Protein AF-A0A8T4ZNX7-F1 (afdb_monomer)

Sequence (115 aa):
MIHDWKAFDLSFEALQNIQKDSKFYVSMKDNEIISLSFAYPRRRPDLMWTFTIYADGLESVLSQFAYNLILSERNNCTAVMGTYDAKYEAVFQKSKWIPKNRWITRLLLLERKMQ

Structure (mmCIF, N/CA/C/O backbone):
data_AF-A0A8T4ZNX7-F1
#
_entry.id   AF-A0A8T4ZNX7-F1
#
loop_
_atom_site.group_PDB
_atom_site.id
_atom_site.type_symbol
_atom_site.label_atom_id
_atom_site.label_alt_id
_atom_site.label_comp_id
_atom_site.label_asym_id
_atom_site.label_entity_id
_atom_site.label_seq_id
_atom_site.pdbx_PDB_ins_code
_atom_site.Cartn_x
_atom_site.Cartn_y
_atom_site.Cartn_z
_atom_site.occupancy
_atom_site.B_iso_or_equiv
_atom_site.auth_seq_id
_atom_site.auth_comp_id
_atom_site.auth_asym_id
_atom_site.auth_atom_id
_atom_site.pdbx_PDB_model_num
ATOM 1 N N . MET A 1 1 ? -9.812 -9.254 -15.901 1.00 30.61 1 MET A N 1
ATOM 2 C CA . MET A 1 1 ? -10.935 -9.306 -14.947 1.00 30.61 1 MET A CA 1
ATOM 3 C C . MET A 1 1 ? -10.380 -8.940 -13.580 1.00 30.61 1 MET A C 1
ATOM 5 O O . MET A 1 1 ? -9.558 -9.682 -13.057 1.00 30.61 1 MET A O 1
ATOM 9 N N . ILE A 1 2 ? -10.687 -7.741 -13.083 1.00 30.12 2 ILE A N 1
ATOM 10 C CA . ILE A 1 2 ? -10.355 -7.349 -11.708 1.00 30.12 2 ILE A CA 1
ATOM 11 C C . ILE A 1 2 ? -11.483 -7.934 -10.865 1.00 30.12 2 ILE A C 1
ATOM 13 O O . ILE A 1 2 ? -12.643 -7.635 -11.123 1.00 30.12 2 ILE A O 1
ATOM 17 N N . HIS A 1 3 ? -11.150 -8.860 -9.969 1.00 31.61 3 HIS A N 1
ATOM 18 C CA . HIS A 1 3 ? -12.137 -9.459 -9.082 1.00 31.61 3 HIS A CA 1
ATOM 19 C C . HIS A 1 3 ? -12.700 -8.366 -8.175 1.00 31.61 3 HIS A C 1
ATOM 21 O O . HIS A 1 3 ? -11.932 -7.632 -7.554 1.00 31.61 3 HIS A O 1
ATOM 27 N N . ASP A 1 4 ? -14.023 -8.255 -8.157 1.00 43.12 4 ASP A N 1
ATOM 28 C CA . ASP A 1 4 ? -14.767 -7.459 -7.193 1.00 43.12 4 ASP A CA 1
ATOM 29 C C . ASP A 1 4 ? -14.602 -8.106 -5.813 1.00 43.12 4 ASP A C 1
ATOM 31 O O . ASP A 1 4 ? -14.808 -9.315 -5.659 1.00 43.12 4 ASP A O 1
ATOM 35 N N . TRP A 1 5 ? -14.145 -7.335 -4.829 1.00 50.12 5 TRP A N 1
ATOM 36 C CA . TRP A 1 5 ? -13.981 -7.830 -3.467 1.00 50.12 5 TRP A CA 1
ATOM 37 C C . TRP A 1 5 ? -15.108 -7.284 -2.606 1.00 50.12 5 TRP A C 1
ATOM 39 O O . TRP A 1 5 ? -15.264 -6.074 -2.436 1.00 50.12 5 TRP A O 1
ATOM 49 N N . LYS A 1 6 ? -15.864 -8.242 -2.061 1.00 48.56 6 LYS A N 1
ATOM 50 C CA . LYS A 1 6 ? -16.878 -8.093 -1.020 1.00 48.56 6 LYS A CA 1
ATOM 51 C C . LYS A 1 6 ? -16.375 -7.144 0.067 1.00 48.56 6 LYS A C 1
ATOM 53 O O . LYS A 1 6 ? -15.203 -7.210 0.434 1.00 48.5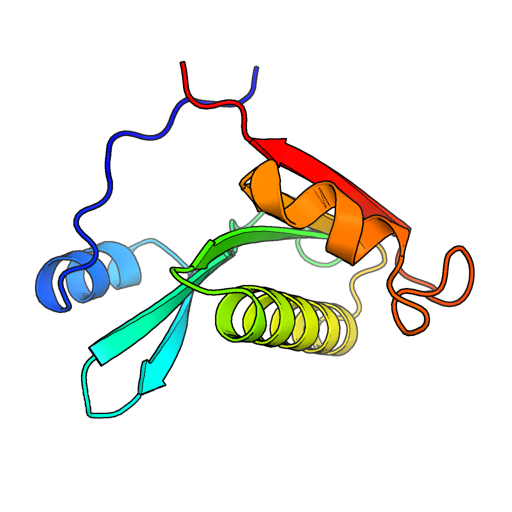6 6 LYS A O 1
ATOM 58 N N . ALA A 1 7 ? -17.264 -6.283 0.561 1.00 48.59 7 ALA A N 1
ATOM 59 C CA . ALA A 1 7 ? -16.992 -5.376 1.669 1.00 48.59 7 ALA A CA 1
ATOM 60 C C . ALA A 1 7 ? -16.254 -6.123 2.790 1.00 48.59 7 ALA A C 1
ATOM 62 O O . ALA A 1 7 ? -16.790 -7.060 3.380 1.00 48.59 7 ALA A O 1
ATOM 63 N N . PHE A 1 8 ? -14.998 -5.750 3.016 1.00 57.22 8 PHE A N 1
ATOM 64 C CA . PHE A 1 8 ? -14.226 -6.280 4.123 1.00 57.22 8 PHE A CA 1
ATOM 65 C C . PHE A 1 8 ? -14.624 -5.519 5.376 1.00 57.22 8 PHE A C 1
ATOM 67 O O . PHE A 1 8 ? -14.516 -4.293 5.409 1.00 57.22 8 PHE A O 1
ATOM 74 N N . ASP A 1 9 ? -15.072 -6.249 6.393 1.00 63.75 9 ASP A N 1
ATOM 75 C CA . ASP A 1 9 ? -15.097 -5.711 7.743 1.00 63.75 9 ASP A CA 1
ATOM 76 C C . ASP A 1 9 ? -13.647 -5.419 8.156 1.00 63.75 9 ASP A C 1
ATOM 78 O O . ASP A 1 9 ? -12.784 -6.297 8.100 1.00 63.75 9 ASP A O 1
ATOM 82 N N . LEU A 1 10 ? -13.371 -4.155 8.477 1.00 68.94 10 LEU A N 1
ATOM 83 C CA . LEU A 1 10 ? -12.052 -3.686 8.904 1.00 68.94 10 LEU A CA 1
ATOM 84 C C . LEU A 1 10 ? -11.912 -3.688 10.429 1.00 68.94 10 LEU A C 1
ATOM 86 O O . LEU A 1 10 ? -10.955 -3.120 10.957 1.00 68.94 10 LEU A O 1
ATOM 90 N N . SER A 1 11 ? -12.845 -4.326 11.141 1.00 73.38 11 SER A N 1
ATOM 91 C CA . SER A 1 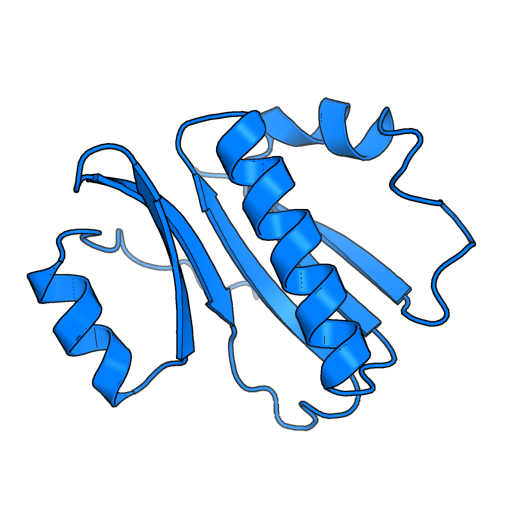11 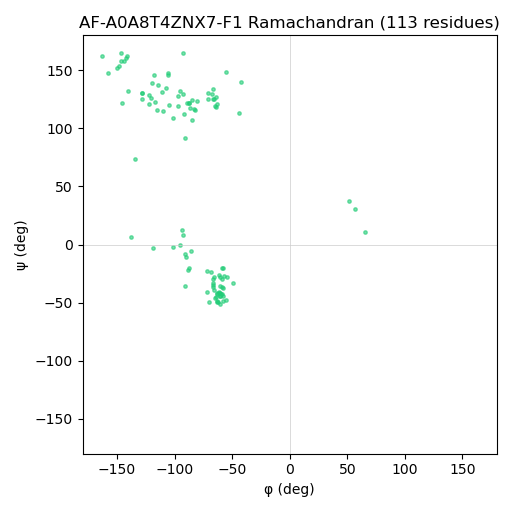? -12.700 -4.606 12.561 1.00 73.38 11 SER A CA 1
ATOM 92 C C . SER A 1 11 ? -11.404 -5.372 12.838 1.00 73.38 11 SER A C 1
ATOM 94 O O . SER A 1 11 ? -10.912 -6.168 12.030 1.00 73.38 11 SER A O 1
ATOM 96 N N . PHE A 1 12 ? -10.830 -5.135 14.016 1.00 74.12 12 PHE A N 1
ATOM 97 C CA . PHE A 1 12 ? -9.599 -5.802 14.433 1.00 74.12 12 PHE A CA 1
ATOM 98 C C . PHE A 1 12 ? -9.749 -7.332 14.437 1.00 74.12 12 PHE A C 1
ATOM 100 O O . PHE A 1 12 ? -8.843 -8.046 14.014 1.00 74.12 12 PHE A O 1
ATOM 107 N N . GLU A 1 13 ? -10.920 -7.833 14.837 1.00 77.00 13 GLU A N 1
ATOM 108 C CA . GLU A 1 13 ? -11.260 -9.258 14.824 1.00 77.00 13 GLU A CA 1
ATOM 109 C C . GLU A 1 13 ? -11.284 -9.838 13.398 1.00 77.00 13 GLU A C 1
ATOM 111 O O . GLU A 1 13 ? -10.699 -10.895 13.138 1.00 77.00 13 GLU A O 1
ATOM 116 N N . ALA A 1 14 ? -11.895 -9.134 12.441 1.00 73.81 14 ALA A N 1
ATOM 117 C CA . ALA A 1 14 ? -11.895 -9.550 11.041 1.00 73.81 14 ALA A CA 1
ATOM 118 C C . ALA A 1 14 ? -10.473 -9.570 10.455 1.00 73.81 14 ALA A C 1
ATOM 120 O O . ALA A 1 14 ? -10.088 -10.531 9.782 1.00 73.81 14 ALA A O 1
ATOM 121 N N . LEU A 1 15 ? -9.650 -8.567 10.771 1.00 76.62 15 LEU A N 1
ATOM 122 C CA . LEU A 1 15 ? -8.256 -8.507 10.326 1.00 76.62 15 LEU A CA 1
ATOM 123 C C . LEU A 1 15 ? -7.391 -9.616 10.936 1.00 76.62 15 LEU A C 1
ATOM 125 O O . LEU A 1 15 ? -6.592 -10.218 10.218 1.00 76.62 15 LEU A O 1
ATOM 129 N N . GLN A 1 16 ? -7.581 -9.958 12.213 1.00 78.31 16 GLN A N 1
ATOM 130 C CA . GLN A 1 16 ? -6.917 -11.111 12.835 1.00 78.31 16 GLN A CA 1
ATOM 131 C C . GLN A 1 16 ? -7.240 -12.424 12.113 1.00 78.31 16 GLN A C 1
ATOM 133 O O . GLN A 1 16 ? -6.376 -13.291 11.972 1.00 78.31 16 GLN A O 1
ATOM 138 N N . ASN A 1 17 ? -8.470 -12.575 11.619 1.00 74.38 17 ASN A N 1
ATOM 139 C CA . ASN A 1 17 ? -8.855 -13.744 10.837 1.00 74.38 17 ASN A CA 1
ATOM 140 C C . ASN A 1 17 ? -8.220 -13.747 9.443 1.00 74.38 17 ASN A C 1
ATOM 142 O O . ASN A 1 17 ? -7.725 -14.788 9.016 1.00 74.38 17 ASN A O 1
ATOM 146 N N . ILE A 1 18 ? -8.150 -12.595 8.770 1.00 71.31 18 ILE A N 1
ATOM 147 C CA . ILE A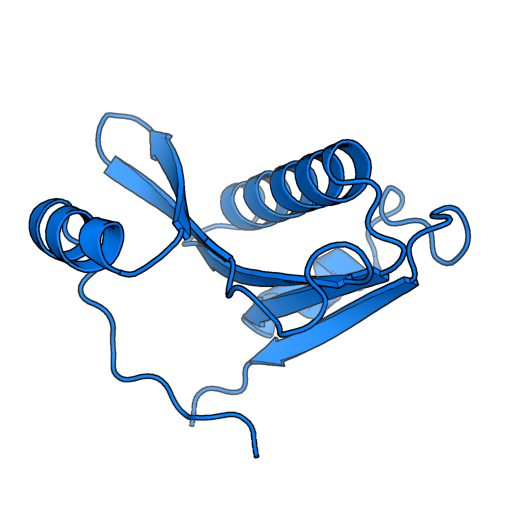 1 18 ? -7.508 -12.467 7.451 1.00 71.31 18 ILE A CA 1
ATOM 148 C C . ILE A 1 18 ? -5.987 -12.688 7.533 1.00 71.31 18 ILE A C 1
ATOM 150 O O . ILE A 1 18 ? -5.386 -13.197 6.586 1.00 71.31 18 ILE A O 1
ATOM 154 N N . GLN A 1 19 ? -5.351 -12.368 8.666 1.00 73.75 19 GLN A N 1
ATOM 155 C CA . GLN A 1 19 ? -3.896 -12.494 8.844 1.00 73.75 19 GLN A CA 1
ATOM 156 C C . GLN A 1 19 ? -3.407 -13.938 8.689 1.00 73.75 19 GLN A C 1
ATOM 158 O O . GLN A 1 19 ? -2.257 -14.166 8.313 1.00 73.75 19 GLN A O 1
ATOM 163 N N . LYS A 1 20 ? -4.279 -14.915 8.956 1.00 69.88 20 LYS A N 1
ATOM 164 C CA . LYS A 1 20 ? -3.965 -16.345 8.841 1.00 69.88 20 LYS A CA 1
ATOM 165 C C . LYS A 1 20 ? -3.577 -16.730 7.413 1.00 69.88 20 LYS A C 1
ATOM 167 O O . LYS A 1 20 ? -2.660 -17.525 7.231 1.00 69.88 20 LYS A O 1
ATOM 172 N N . ASP A 1 21 ? -4.211 -16.099 6.425 1.00 68.06 21 ASP A N 1
ATOM 173 C CA . ASP A 1 21 ? -4.106 -16.479 5.014 1.00 68.06 21 ASP A CA 1
ATOM 174 C C . ASP A 1 21 ? -3.519 -15.369 4.129 1.00 68.06 21 ASP A C 1
ATOM 176 O O . ASP A 1 21 ? -3.366 -15.541 2.917 1.00 68.06 21 ASP A O 1
ATOM 180 N N . SER A 1 22 ? -3.224 -14.189 4.682 1.00 68.38 22 SER A N 1
ATOM 181 C CA . SER A 1 22 ? -2.832 -13.013 3.899 1.00 68.38 22 SER A CA 1
ATOM 182 C C . SER A 1 22 ? -1.897 -12.067 4.645 1.00 68.38 22 SER A C 1
ATOM 184 O O . SER A 1 22 ? -1.934 -11.944 5.867 1.00 68.38 22 SER A O 1
ATOM 186 N N . LYS A 1 23 ? -1.064 -11.348 3.879 1.00 72.19 23 LYS A N 1
ATOM 187 C CA . LYS A 1 23 ? -0.236 -10.253 4.395 1.00 72.19 23 LYS A CA 1
ATOM 188 C C . LYS A 1 23 ? -0.922 -8.918 4.138 1.00 72.19 23 LYS A C 1
ATOM 190 O O . LYS A 1 23 ? -1.276 -8.588 3.006 1.00 72.19 23 LYS A O 1
ATOM 195 N N . PHE A 1 24 ? -1.058 -8.133 5.192 1.00 78.56 24 PHE A N 1
ATOM 196 C CA . PHE A 1 24 ? -1.537 -6.764 5.118 1.00 78.56 24 PHE A CA 1
ATOM 197 C C . PHE A 1 24 ? -0.757 -5.885 6.086 1.00 78.56 24 PHE A C 1
ATOM 199 O O . PHE A 1 24 ? -0.102 -6.373 7.009 1.00 78.56 24 PHE A O 1
ATOM 206 N N . TYR A 1 25 ? -0.833 -4.583 5.859 1.00 82.69 25 TYR A N 1
ATOM 207 C CA . TYR A 1 25 ? -0.152 -3.579 6.657 1.00 82.69 25 TYR A CA 1
ATOM 208 C C . TYR A 1 25 ? -1.162 -2.539 7.099 1.00 82.69 25 TYR A C 1
ATOM 210 O O . TYR A 1 25 ? -1.851 -1.967 6.261 1.00 82.69 25 TYR A O 1
ATOM 218 N N . VAL A 1 26 ? -1.254 -2.300 8.403 1.00 85.75 26 VAL A N 1
ATOM 219 C CA . VAL A 1 26 ? -2.176 -1.325 8.995 1.00 85.75 26 VAL A CA 1
ATOM 220 C C . VAL A 1 26 ? -1.416 -0.090 9.460 1.00 85.75 26 VAL A C 1
ATOM 222 O O . VAL A 1 26 ? -0.279 -0.182 9.919 1.00 85.75 26 VAL A O 1
ATOM 225 N N . SER A 1 27 ? -2.057 1.067 9.356 1.00 83.12 27 SER A N 1
ATOM 226 C CA . SER A 1 27 ? -1.662 2.284 10.056 1.00 83.12 27 SER A CA 1
ATOM 227 C C . SER A 1 27 ? -2.721 2.582 11.106 1.00 83.12 27 SER A C 1
ATOM 229 O O . SER A 1 27 ? -3.916 2.553 10.804 1.00 83.12 27 SER A O 1
ATOM 231 N N . MET A 1 28 ? -2.274 2.841 12.333 1.00 82.69 28 MET A N 1
ATOM 232 C CA . MET A 1 28 ? -3.150 3.104 13.469 1.00 82.69 28 MET A CA 1
ATOM 233 C C . MET A 1 28 ? -2.915 4.507 14.022 1.00 82.69 28 MET A C 1
ATOM 235 O O . MET A 1 28 ? -1.776 4.981 14.049 1.00 82.69 28 MET A O 1
ATOM 239 N N . LYS A 1 29 ? -3.984 5.138 14.501 1.00 82.19 29 LYS A N 1
ATOM 240 C CA . LYS A 1 29 ? -3.966 6.398 15.247 1.00 82.19 29 LYS A CA 1
ATOM 241 C C . LYS A 1 29 ? -5.003 6.304 16.362 1.00 82.19 29 LYS A C 1
ATOM 243 O O . LYS A 1 29 ? -6.112 5.869 16.099 1.00 82.19 29 LYS A O 1
ATOM 248 N N . ASP A 1 30 ? -4.632 6.662 17.589 1.00 85.69 30 ASP A N 1
ATOM 249 C CA . ASP A 1 30 ? -5.536 6.637 18.752 1.00 85.69 30 ASP A CA 1
ATOM 250 C C . ASP A 1 30 ? -6.274 5.287 18.941 1.00 85.69 30 ASP A C 1
ATOM 252 O O . ASP A 1 30 ? -7.435 5.243 19.326 1.00 85.69 30 ASP A O 1
ATOM 256 N N . ASN A 1 31 ? -5.580 4.168 18.673 1.00 81.00 31 ASN A N 1
ATOM 257 C CA . ASN A 1 31 ? -6.103 2.787 18.650 1.00 81.00 31 ASN A CA 1
ATOM 258 C C . ASN A 1 31 ? -7.147 2.469 17.561 1.00 81.00 31 ASN A C 1
ATOM 260 O O . ASN A 1 31 ? -7.707 1.373 17.557 1.00 81.00 31 ASN A O 1
ATOM 264 N N . GLU A 1 32 ? -7.353 3.361 16.597 1.00 80.62 32 GLU A N 1
ATOM 265 C CA . GLU A 1 32 ? -8.211 3.141 15.435 1.00 80.62 32 GLU A CA 1
ATOM 266 C C . GLU A 1 32 ? -7.386 2.914 14.163 1.00 80.62 32 GLU A C 1
ATOM 268 O O . GLU A 1 32 ? -6.288 3.454 13.990 1.00 80.62 32 GLU A O 1
ATOM 273 N N . ILE A 1 33 ? -7.915 2.099 13.249 1.00 81.69 33 ILE A N 1
ATOM 274 C CA . ILE A 1 33 ? -7.284 1.828 11.954 1.00 81.69 33 ILE A CA 1
ATOM 275 C C . ILE A 1 33 ? -7.695 2.925 10.976 1.00 81.69 33 ILE A C 1
ATOM 277 O O . ILE A 1 33 ? -8.815 2.934 10.478 1.00 81.69 33 ILE A O 1
ATOM 281 N N . ILE A 1 34 ? -6.756 3.813 10.659 1.00 82.50 34 ILE A N 1
ATOM 282 C CA . ILE A 1 34 ? -6.969 4.919 9.708 1.00 82.50 34 ILE A CA 1
ATOM 283 C C . ILE A 1 34 ? -6.658 4.514 8.263 1.00 82.50 34 ILE A C 1
ATOM 285 O O . ILE A 1 34 ? -7.105 5.125 7.292 1.00 82.50 34 ILE A O 1
ATOM 289 N N . SER A 1 35 ? -5.853 3.466 8.083 1.00 80.19 35 SER A N 1
ATOM 290 C CA . SER A 1 35 ? -5.640 2.870 6.769 1.00 80.19 35 SER A CA 1
ATOM 291 C C . SER A 1 35 ? -5.045 1.483 6.842 1.00 80.19 35 SER A C 1
ATOM 293 O O . SER A 1 35 ? -4.407 1.097 7.821 1.00 80.19 35 SER A O 1
ATOM 295 N N . LEU A 1 36 ? -5.179 0.760 5.740 1.00 84.19 36 LEU A N 1
ATOM 296 C CA . LEU A 1 36 ? -4.506 -0.503 5.525 1.00 84.19 36 LEU A CA 1
ATOM 297 C C . LEU A 1 36 ? -4.159 -0.703 4.053 1.00 84.19 36 LEU A C 1
ATOM 299 O O . LEU A 1 36 ? -4.784 -0.135 3.152 1.00 84.19 36 LEU A O 1
ATOM 303 N N . SER A 1 37 ? -3.180 -1.563 3.810 1.00 78.44 37 SER A N 1
ATOM 304 C CA . SER A 1 37 ? -2.887 -2.084 2.486 1.00 78.44 37 SER A CA 1
ATOM 305 C C . SER A 1 37 ? -2.809 -3.604 2.488 1.00 78.44 37 SER A C 1
ATOM 307 O O . SER A 1 37 ? -2.119 -4.206 3.309 1.00 78.44 37 SER A O 1
ATOM 309 N N . PHE A 1 38 ? -3.520 -4.235 1.554 1.00 77.31 38 PHE A N 1
ATOM 310 C CA . PHE A 1 38 ? -3.397 -5.672 1.307 1.00 77.31 38 PHE A CA 1
ATOM 311 C C . PHE A 1 38 ? -2.312 -5.908 0.270 1.00 77.31 38 PHE A C 1
ATOM 313 O O . PHE A 1 38 ? -2.427 -5.399 -0.845 1.00 77.31 38 PHE A O 1
ATOM 320 N N . ALA A 1 39 ? -1.288 -6.685 0.622 1.00 68.44 39 ALA A N 1
ATOM 321 C CA . ALA A 1 39 ? -0.245 -7.105 -0.301 1.00 68.44 39 ALA A CA 1
ATOM 322 C C . ALA A 1 39 ? -0.523 -8.547 -0.734 1.00 68.44 39 ALA A C 1
ATOM 324 O O . ALA A 1 39 ? -0.387 -9.488 0.049 1.00 68.44 39 ALA A O 1
ATOM 325 N N . TYR A 1 40 ? -0.929 -8.732 -1.989 1.00 61.81 40 TYR A N 1
ATOM 326 C CA . TYR A 1 40 ? -1.239 -10.065 -2.501 1.00 61.81 40 TYR A CA 1
ATOM 327 C C . TYR A 1 40 ? 0.034 -10.763 -2.994 1.00 61.81 40 TYR A C 1
ATOM 329 O O . TYR A 1 40 ? 0.704 -10.227 -3.884 1.00 61.81 40 TYR A O 1
ATOM 337 N N . PRO A 1 41 ? 0.369 -11.966 -2.490 1.00 54.66 41 PRO A N 1
ATOM 338 C CA . PRO A 1 41 ? 1.475 -12.739 -3.031 1.00 54.66 41 PRO A CA 1
ATOM 339 C C . PRO A 1 41 ? 1.167 -13.129 -4.484 1.00 54.66 41 PRO A C 1
ATOM 341 O O . PRO A 1 41 ? 0.187 -13.810 -4.786 1.00 54.66 41 PRO A O 1
ATOM 344 N N . ARG A 1 42 ? 2.006 -12.668 -5.414 1.00 64.69 42 ARG A N 1
ATOM 345 C CA . ARG A 1 42 ? 1.969 -13.073 -6.827 1.00 64.69 42 ARG A CA 1
ATOM 346 C C . ARG A 1 42 ? 2.921 -14.245 -7.057 1.00 64.69 42 ARG A C 1
ATOM 348 O O . ARG A 1 42 ? 3.813 -14.490 -6.258 1.00 64.69 42 ARG A O 1
ATOM 355 N N . ARG A 1 43 ? 2.780 -14.934 -8.198 1.00 60.41 43 ARG A N 1
ATOM 356 C CA . ARG A 1 43 ? 3.678 -16.037 -8.608 1.00 60.41 43 ARG A CA 1
ATOM 357 C C . ARG A 1 43 ? 5.163 -15.636 -8.718 1.00 60.41 43 ARG A C 1
ATOM 359 O O . ARG A 1 43 ? 6.006 -16.521 -8.710 1.00 60.41 43 ARG A O 1
ATOM 366 N N . ARG A 1 44 ? 5.471 -14.339 -8.852 1.00 66.81 44 ARG A N 1
ATOM 367 C CA . ARG A 1 44 ? 6.831 -13.765 -8.881 1.00 66.81 44 ARG A CA 1
ATOM 368 C C . ARG A 1 44 ? 6.899 -12.521 -7.983 1.00 66.81 44 ARG A C 1
ATOM 370 O O . ARG A 1 44 ? 6.826 -11.399 -8.493 1.00 66.81 44 ARG A O 1
ATOM 377 N N . PRO A 1 45 ? 6.892 -12.706 -6.653 1.00 62.25 45 PRO A N 1
ATOM 378 C CA . PRO A 1 45 ? 6.846 -11.599 -5.696 1.00 62.25 45 PRO A CA 1
ATOM 379 C C . PRO A 1 45 ? 8.144 -10.774 -5.696 1.00 62.25 45 PRO A C 1
ATOM 381 O O . PRO A 1 45 ? 8.128 -9.596 -5.367 1.00 62.25 45 PRO A O 1
ATOM 384 N N . ASP A 1 46 ? 9.243 -11.383 -6.132 1.00 66.00 46 ASP A N 1
ATOM 385 C CA . ASP A 1 46 ? 10.558 -10.789 -6.372 1.00 66.00 46 ASP A CA 1
ATOM 386 C C . ASP A 1 46 ? 10.561 -9.768 -7.519 1.00 66.00 46 ASP A C 1
ATOM 388 O O . ASP A 1 46 ? 11.340 -8.822 -7.508 1.00 66.00 46 ASP A O 1
ATOM 392 N N . LEU A 1 47 ? 9.668 -9.909 -8.502 1.00 74.81 47 LEU A N 1
ATOM 393 C CA . LEU A 1 47 ? 9.620 -8.987 -9.638 1.00 74.81 47 LEU A CA 1
ATOM 394 C C . LEU A 1 47 ? 8.681 -7.806 -9.415 1.00 74.81 47 LEU A C 1
ATOM 396 O O . LEU A 1 47 ? 8.970 -6.714 -9.908 1.00 74.81 47 LEU A O 1
ATOM 400 N N . MET A 1 48 ? 7.558 -8.014 -8.722 1.00 77.56 48 MET A N 1
ATOM 401 C CA . MET A 1 48 ? 6.490 -7.020 -8.642 1.00 77.56 48 MET A CA 1
ATOM 402 C C . MET A 1 48 ? 5.772 -7.026 -7.291 1.00 77.56 48 MET A C 1
ATOM 404 O O . MET A 1 48 ? 5.141 -8.014 -6.912 1.00 77.56 48 MET A O 1
ATOM 408 N N . TRP A 1 49 ? 5.785 -5.872 -6.627 1.00 83.25 49 TRP A N 1
ATOM 409 C CA . TRP A 1 49 ? 5.023 -5.613 -5.412 1.00 83.25 49 TRP A CA 1
ATOM 410 C C . TRP A 1 49 ? 3.621 -5.111 -5.769 1.00 83.25 49 TRP A C 1
ATOM 412 O O . TRP A 1 49 ? 3.487 -4.105 -6.464 1.00 83.25 49 TRP A O 1
ATOM 422 N N . THR A 1 50 ? 2.564 -5.797 -5.326 1.00 82.19 50 THR A N 1
ATOM 423 C CA . THR A 1 50 ? 1.179 -5.398 -5.636 1.00 82.19 50 THR A CA 1
ATOM 424 C C . THR A 1 50 ? 0.372 -5.151 -4.377 1.00 82.19 50 THR A C 1
ATOM 426 O O . THR A 1 50 ? 0.314 -6.041 -3.528 1.00 82.19 50 THR A O 1
ATOM 429 N N . PHE A 1 51 ? -0.293 -4.000 -4.291 1.00 82.62 51 PHE A N 1
ATOM 430 C CA . PHE A 1 51 ? -1.108 -3.650 -3.133 1.00 82.62 51 PHE A CA 1
ATOM 431 C C . PHE A 1 51 ? -2.383 -2.873 -3.474 1.00 82.62 51 PHE A C 1
ATOM 433 O O . PHE A 1 51 ? -2.484 -2.199 -4.500 1.00 82.62 51 PHE A O 1
ATOM 440 N N . THR A 1 52 ? -3.350 -2.928 -2.561 1.00 83.38 52 THR A N 1
ATOM 441 C CA . THR A 1 52 ? -4.566 -2.103 -2.585 1.00 83.38 52 THR A CA 1
ATOM 442 C C . THR A 1 52 ? -4.639 -1.277 -1.313 1.00 83.38 52 THR A C 1
ATOM 444 O O . THR A 1 52 ? -4.577 -1.860 -0.234 1.00 83.38 52 THR A O 1
ATOM 447 N N . ILE A 1 53 ? -4.785 0.046 -1.431 1.00 85.06 53 ILE A N 1
ATOM 448 C CA . ILE A 1 53 ? -4.918 0.956 -0.284 1.00 85.06 53 ILE A CA 1
ATOM 449 C C . ILE A 1 53 ? -6.397 1.168 0.045 1.00 85.06 53 ILE A C 1
ATOM 451 O O . ILE A 1 53 ? -7.180 1.553 -0.825 1.00 85.06 53 ILE A O 1
ATOM 455 N N . TYR A 1 54 ? -6.741 0.991 1.319 1.00 82.62 54 TYR A N 1
ATOM 456 C CA . TYR A 1 54 ? -8.000 1.425 1.919 1.00 82.62 54 TYR A CA 1
ATOM 457 C C . TYR A 1 54 ? -7.667 2.453 2.998 1.00 82.62 54 TYR A C 1
ATOM 459 O O . TYR A 1 54 ? -6.860 2.180 3.886 1.00 82.62 54 TYR A O 1
ATOM 467 N N . ALA A 1 55 ? -8.231 3.650 2.887 1.00 82.94 55 ALA A N 1
ATOM 468 C CA . ALA A 1 55 ? -7.901 4.773 3.752 1.00 82.94 55 ALA A CA 1
ATOM 469 C C . ALA A 1 55 ? -9.040 5.797 3.753 1.00 82.94 55 ALA A C 1
ATOM 471 O O . ALA A 1 55 ? -9.724 5.982 2.742 1.00 82.94 55 ALA A O 1
ATOM 472 N N . ASP A 1 56 ? -9.214 6.463 4.887 1.00 79.94 56 ASP A N 1
ATOM 473 C CA . ASP A 1 56 ? -10.245 7.475 5.138 1.00 79.94 56 ASP A CA 1
ATOM 474 C C . ASP A 1 56 ? -9.822 8.899 4.734 1.00 79.94 56 ASP A C 1
ATOM 476 O O . ASP A 1 56 ? -10.663 9.760 4.473 1.00 79.94 56 ASP A O 1
ATOM 480 N N . GLY A 1 57 ? -8.517 9.139 4.614 1.00 83.38 57 GLY A N 1
ATOM 481 C CA . GLY A 1 57 ? -7.942 10.462 4.421 1.00 83.38 57 GLY A CA 1
ATOM 482 C C . GLY A 1 57 ? -6.756 10.481 3.465 1.00 83.38 57 GLY A C 1
ATOM 483 O O . GLY A 1 57 ? -6.108 9.472 3.189 1.00 83.38 57 GLY A O 1
ATOM 484 N N . LEU A 1 58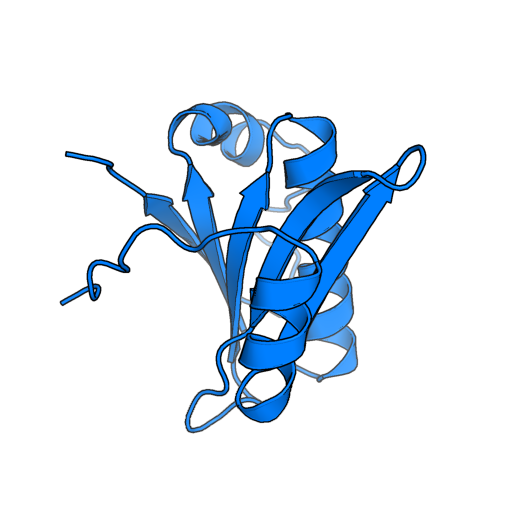 ? -6.465 11.677 2.956 1.00 85.12 58 LEU A N 1
ATOM 485 C CA . LEU A 1 58 ? -5.340 11.913 2.054 1.00 85.12 58 LEU A CA 1
ATOM 486 C C . LEU A 1 58 ? -4.003 11.503 2.685 1.00 85.12 58 LEU A C 1
ATOM 488 O O . LEU A 1 58 ? -3.216 10.792 2.064 1.00 85.12 58 LEU A O 1
ATOM 492 N N . GLU A 1 59 ? -3.752 11.936 3.918 1.00 86.62 59 GLU A N 1
ATOM 493 C CA . GLU A 1 59 ? -2.516 11.614 4.637 1.00 86.62 59 GLU A CA 1
ATOM 494 C C . GLU A 1 59 ? -2.357 10.101 4.816 1.00 86.62 59 GLU A C 1
ATOM 496 O O . GLU A 1 59 ? -1.296 9.550 4.521 1.00 86.62 59 GLU A O 1
ATOM 501 N N . SER A 1 60 ? -3.444 9.424 5.193 1.00 85.06 60 SER A N 1
ATOM 502 C CA . SER A 1 60 ? -3.519 7.972 5.343 1.00 85.06 60 SER A CA 1
ATOM 503 C C . SER A 1 60 ? -3.166 7.244 4.033 1.00 85.06 60 SER A C 1
ATOM 505 O O . SER A 1 60 ? -2.355 6.315 4.032 1.00 85.06 60 SER A O 1
ATOM 507 N N . VAL A 1 61 ? -3.687 7.708 2.888 1.00 86.06 61 VAL A N 1
ATOM 508 C CA . VAL A 1 61 ? -3.346 7.165 1.558 1.00 86.06 61 VAL A CA 1
ATOM 509 C C . VAL A 1 61 ? -1.870 7.351 1.227 1.00 86.06 61 VAL A C 1
ATOM 511 O O . VAL A 1 61 ? -1.208 6.403 0.800 1.00 86.06 61 VAL A O 1
ATOM 514 N N . LEU A 1 62 ? -1.346 8.565 1.395 1.00 86.50 62 LEU A N 1
ATOM 515 C CA . LEU A 1 62 ? 0.039 8.870 1.036 1.00 86.50 62 LEU A CA 1
ATOM 516 C C . LEU A 1 62 ? 1.030 8.120 1.929 1.00 86.50 62 LEU A C 1
ATOM 518 O O . LEU A 1 62 ? 2.047 7.636 1.431 1.00 86.50 62 LEU A O 1
ATOM 522 N N . SER A 1 63 ? 0.700 7.966 3.212 1.00 87.00 63 SER A N 1
ATOM 523 C CA . SER A 1 63 ? 1.463 7.171 4.174 1.00 87.00 63 SER A CA 1
ATOM 524 C C . SER A 1 63 ? 1.544 5.701 3.748 1.00 87.00 63 SER A C 1
ATOM 526 O O . SER A 1 63 ? 2.641 5.158 3.603 1.00 87.00 63 SER A O 1
ATOM 528 N N . GLN A 1 64 ? 0.405 5.071 3.429 1.00 87.56 64 GLN A N 1
ATOM 529 C CA . GLN A 1 64 ? 0.374 3.688 2.932 1.00 87.56 64 GLN A CA 1
ATOM 530 C C . GLN A 1 64 ? 1.128 3.527 1.616 1.00 87.56 64 GLN A C 1
ATOM 532 O O . GLN A 1 64 ? 1.839 2.540 1.416 1.00 87.56 64 GLN A O 1
ATOM 537 N N . PHE A 1 65 ? 0.987 4.492 0.712 1.00 86.75 65 PHE A N 1
ATOM 538 C CA . PHE A 1 65 ? 1.677 4.464 -0.567 1.00 86.75 65 PHE A CA 1
ATOM 539 C C . PHE A 1 65 ? 3.199 4.517 -0.384 1.00 86.75 65 PHE A C 1
ATOM 541 O O . PHE A 1 65 ? 3.907 3.657 -0.906 1.00 86.75 65 PHE A O 1
ATOM 548 N N . ALA A 1 66 ? 3.700 5.465 0.413 1.00 86.19 66 ALA A N 1
ATOM 549 C CA . ALA A 1 66 ? 5.123 5.585 0.721 1.00 86.19 66 ALA A CA 1
ATOM 550 C C . ALA A 1 66 ? 5.670 4.323 1.404 1.00 86.19 66 ALA A C 1
ATOM 552 O O . ALA A 1 66 ? 6.728 3.818 1.029 1.00 86.19 66 ALA A O 1
ATOM 553 N N . TYR A 1 67 ? 4.920 3.768 2.357 1.00 87.31 67 TYR A N 1
ATOM 554 C CA . TYR A 1 67 ? 5.295 2.537 3.041 1.00 87.31 67 TYR A CA 1
ATOM 555 C C . TYR A 1 67 ? 5.431 1.349 2.075 1.00 87.31 67 TYR A C 1
ATOM 557 O O . TYR A 1 67 ? 6.422 0.617 2.120 1.00 87.31 67 TYR A O 1
ATOM 565 N N . ASN A 1 68 ? 4.482 1.183 1.150 1.00 86.31 68 ASN A N 1
ATOM 566 C CA . ASN A 1 68 ? 4.540 0.115 0.155 1.00 86.31 68 ASN A CA 1
ATOM 567 C C . ASN A 1 68 ? 5.692 0.286 -0.845 1.00 86.31 68 ASN A C 1
ATOM 569 O O . ASN A 1 68 ? 6.271 -0.712 -1.272 1.00 86.31 68 ASN A O 1
ATOM 573 N N . LEU A 1 69 ? 6.058 1.522 -1.195 1.00 84.06 69 LEU A N 1
ATOM 574 C CA . LEU A 1 69 ? 7.246 1.778 -2.011 1.00 84.06 69 LEU A CA 1
ATOM 575 C C . LEU A 1 69 ? 8.520 1.323 -1.290 1.00 84.06 69 LEU A C 1
ATOM 577 O O . LEU A 1 69 ? 9.290 0.551 -1.858 1.00 84.06 69 LEU A O 1
ATOM 581 N N . ILE A 1 70 ? 8.690 1.695 -0.018 1.00 84.94 70 ILE A N 1
ATOM 582 C CA . ILE A 1 70 ? 9.838 1.267 0.800 1.00 84.94 70 ILE A CA 1
ATOM 583 C C . ILE A 1 70 ? 9.898 -0.261 0.906 1.00 84.94 70 ILE A C 1
ATOM 585 O O . ILE A 1 70 ? 10.970 -0.858 0.795 1.00 84.94 70 ILE A O 1
ATOM 589 N N . LEU A 1 71 ? 8.755 -0.921 1.116 1.00 84.25 71 LEU A N 1
ATOM 590 C CA . LEU A 1 71 ? 8.708 -2.381 1.150 1.00 84.25 71 LEU A CA 1
ATOM 591 C C . LEU A 1 71 ? 9.110 -3.001 -0.185 1.00 84.25 71 LEU A C 1
ATOM 593 O O . LEU A 1 71 ? 9.861 -3.974 -0.185 1.00 84.25 71 LEU A O 1
ATOM 597 N N . SER A 1 72 ? 8.649 -2.451 -1.306 1.00 83.06 72 SER A N 1
ATOM 598 C CA . SER A 1 72 ? 9.011 -2.965 -2.625 1.00 83.06 72 SER A CA 1
ATOM 599 C C . SER A 1 72 ? 10.521 -2.898 -2.875 1.00 83.06 72 SER A C 1
ATOM 601 O O . SER A 1 72 ? 11.104 -3.877 -3.333 1.00 83.06 72 SER A O 1
ATOM 603 N N . GLU A 1 73 ? 11.177 -1.804 -2.475 1.00 82.69 73 GLU A N 1
ATOM 604 C CA . GLU A 1 73 ? 12.632 -1.657 -2.578 1.00 82.69 73 GLU A CA 1
ATOM 605 C C . GLU A 1 73 ? 13.362 -2.664 -1.689 1.00 82.69 73 GLU A C 1
ATOM 607 O O . GLU A 1 73 ? 14.273 -3.349 -2.147 1.00 82.69 73 GLU A O 1
ATOM 612 N N . ARG A 1 74 ? 12.922 -2.826 -0.433 1.00 84.62 74 ARG A N 1
ATOM 613 C CA . ARG A 1 74 ? 13.501 -3.806 0.505 1.00 84.62 74 ARG A CA 1
ATOM 614 C C . ARG A 1 74 ? 13.385 -5.249 0.014 1.00 84.62 74 ARG A C 1
ATOM 616 O O . ARG A 1 74 ? 14.207 -6.079 0.387 1.00 84.62 74 ARG A O 1
ATOM 623 N N . ASN A 1 75 ? 12.375 -5.545 -0.800 1.00 81.31 75 ASN A N 1
ATOM 624 C CA . ASN A 1 75 ? 12.176 -6.859 -1.410 1.00 81.31 75 ASN A CA 1
ATOM 625 C C . ASN A 1 75 ? 12.811 -6.973 -2.810 1.00 81.31 75 ASN A C 1
ATOM 627 O O . ASN A 1 75 ? 12.603 -7.980 -3.482 1.00 81.31 75 ASN A O 1
ATOM 631 N N . ASN A 1 76 ? 13.599 -5.979 -3.240 1.00 81.94 76 ASN A N 1
ATOM 632 C CA . ASN A 1 76 ? 14.236 -5.906 -4.559 1.00 81.94 76 ASN A CA 1
ATOM 633 C C . ASN A 1 76 ? 13.243 -5.989 -5.736 1.00 81.94 76 ASN A C 1
ATOM 635 O O . ASN A 1 76 ? 13.586 -6.467 -6.817 1.00 81.94 76 ASN A O 1
ATOM 639 N N . CYS A 1 77 ? 12.010 -5.509 -5.545 1.00 80.81 77 CYS A N 1
ATOM 640 C CA . CYS A 1 77 ? 10.987 -5.537 -6.582 1.00 80.81 77 CYS A CA 1
ATOM 641 C C . CYS A 1 77 ? 11.295 -4.540 -7.711 1.00 80.81 77 CYS A C 1
ATOM 643 O O . CYS A 1 77 ? 11.483 -3.341 -7.496 1.00 80.81 77 CYS A O 1
ATOM 645 N N . THR A 1 78 ? 11.235 -5.023 -8.952 1.00 79.56 78 THR A N 1
ATOM 646 C CA . THR A 1 78 ? 11.454 -4.222 -10.176 1.00 79.56 78 THR A CA 1
ATOM 647 C C . THR A 1 78 ? 10.197 -3.509 -10.694 1.00 79.56 78 THR A C 1
ATOM 649 O O . THR A 1 78 ? 10.256 -2.730 -11.648 1.00 79.56 78 THR A O 1
ATOM 652 N N . ALA A 1 79 ? 9.039 -3.758 -10.083 1.00 77.31 79 ALA A N 1
ATOM 653 C CA . ALA A 1 79 ? 7.791 -3.058 -10.362 1.00 77.31 79 ALA A CA 1
ATOM 654 C C . ALA A 1 79 ? 6.908 -2.946 -9.111 1.00 77.31 79 ALA A C 1
ATOM 656 O O . ALA A 1 79 ? 6.963 -3.786 -8.212 1.00 77.31 79 ALA A O 1
ATOM 657 N N . VAL A 1 80 ? 6.070 -1.913 -9.081 1.00 80.06 80 VAL A N 1
ATOM 658 C CA . VAL A 1 80 ? 5.045 -1.672 -8.069 1.00 80.06 80 VAL A CA 1
ATOM 659 C C . VAL A 1 80 ? 3.720 -1.425 -8.769 1.00 80.06 80 VAL A C 1
ATOM 661 O O . VAL A 1 80 ? 3.619 -0.586 -9.663 1.00 80.06 80 VAL A O 1
ATOM 664 N N . MET A 1 81 ? 2.684 -2.124 -8.325 1.00 81.50 81 MET A N 1
ATOM 665 C CA . ME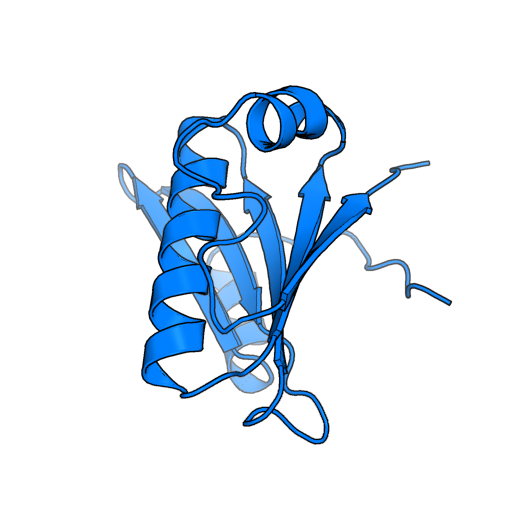T A 1 81 ? 1.317 -1.919 -8.773 1.00 81.50 81 MET A CA 1
ATOM 666 C C . MET A 1 81 ? 0.425 -1.594 -7.577 1.00 81.50 81 MET A C 1
ATOM 668 O O . MET A 1 81 ? 0.304 -2.398 -6.655 1.00 81.50 81 MET A O 1
ATOM 672 N N . GLY A 1 82 ? -0.210 -0.428 -7.608 1.00 81.94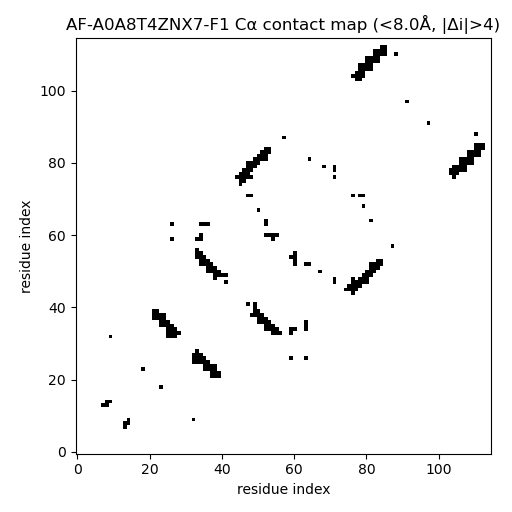 82 GLY A N 1
ATOM 673 C CA . GLY A 1 82 ? -1.109 0.042 -6.562 1.00 81.94 82 GLY A CA 1
ATOM 674 C C . GLY A 1 82 ? -2.516 0.280 -7.099 1.00 81.94 82 GLY A C 1
ATOM 675 O O . GLY A 1 82 ? -2.683 0.838 -8.183 1.00 81.94 82 GLY A O 1
ATOM 676 N N . THR A 1 83 ? -3.534 -0.100 -6.333 1.00 82.31 83 THR A N 1
ATOM 677 C CA . THR A 1 83 ? -4.925 0.313 -6.581 1.00 82.31 83 THR A CA 1
ATOM 678 C C . THR A 1 83 ? -5.422 1.199 -5.443 1.00 82.31 83 THR A C 1
ATOM 680 O O . THR A 1 83 ? -5.182 0.883 -4.274 1.00 82.31 83 THR A O 1
ATOM 683 N N . TYR A 1 84 ? -6.128 2.278 -5.771 1.00 81.19 84 TYR A N 1
ATOM 684 C CA . TYR A 1 84 ? -6.588 3.292 -4.817 1.00 81.19 84 TYR A CA 1
ATOM 685 C C . TYR A 1 84 ? -7.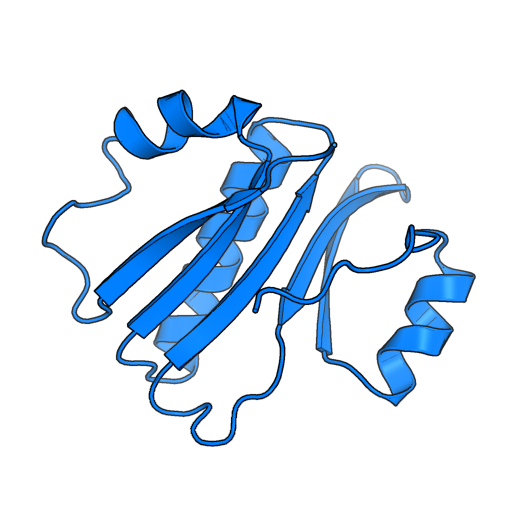947 3.873 -5.243 1.00 81.19 84 TYR A C 1
ATOM 687 O O . TYR A 1 84 ? -8.393 3.675 -6.374 1.00 81.19 84 TYR A O 1
ATOM 695 N N . ASP A 1 85 ? -8.616 4.570 -4.323 1.00 79.44 85 ASP A N 1
ATOM 696 C CA . ASP A 1 85 ? -9.884 5.265 -4.583 1.00 79.44 85 ASP A CA 1
ATOM 697 C C . ASP A 1 85 ? -9.675 6.447 -5.551 1.00 79.44 85 ASP A C 1
ATOM 699 O O . ASP A 1 85 ? -8.797 7.289 -5.337 1.00 79.44 85 ASP A O 1
ATOM 703 N N . ALA A 1 86 ? -10.497 6.513 -6.604 1.00 77.69 86 ALA A N 1
ATOM 704 C CA . ALA A 1 86 ? -10.428 7.495 -7.687 1.00 77.69 86 ALA A CA 1
ATOM 705 C C . ALA A 1 86 ? -10.322 8.950 -7.208 1.00 77.69 86 ALA A C 1
ATOM 707 O O . ALA A 1 86 ? -9.623 9.759 -7.822 1.00 77.69 86 ALA A O 1
ATOM 708 N N . LYS A 1 87 ? -10.940 9.289 -6.067 1.00 80.38 87 LYS A N 1
ATOM 709 C CA . LYS A 1 87 ? -10.900 10.655 -5.515 1.00 80.38 87 LYS A CA 1
ATOM 710 C C . LYS A 1 87 ? -9.481 11.166 -5.230 1.00 80.38 87 LYS A C 1
ATOM 712 O O . LYS A 1 87 ? -9.271 12.375 -5.148 1.00 80.38 87 LYS A O 1
ATOM 717 N N . TYR A 1 88 ? -8.498 10.272 -5.102 1.00 82.38 88 TYR A N 1
ATOM 718 C CA . TYR A 1 88 ? -7.097 10.624 -4.862 1.00 82.38 88 TYR A CA 1
ATOM 719 C C . TYR A 1 88 ? -6.241 10.706 -6.137 1.00 82.38 88 TYR A C 1
ATOM 721 O O . TYR A 1 88 ? -5.060 11.037 -6.047 1.00 82.38 88 TYR A O 1
ATOM 729 N N . GLU A 1 89 ? -6.791 10.462 -7.330 1.00 80.50 89 GLU A N 1
ATOM 730 C CA . GLU A 1 89 ? -6.027 10.464 -8.590 1.00 80.50 89 GLU A CA 1
ATOM 731 C C . GLU A 1 89 ? -5.275 11.781 -8.809 1.00 80.50 89 GLU A C 1
ATOM 733 O O . GLU A 1 89 ? -4.067 11.792 -9.068 1.00 80.50 89 GLU A O 1
ATOM 738 N N . ALA A 1 90 ? -5.968 12.908 -8.629 1.00 78.25 90 ALA A N 1
ATOM 739 C CA . ALA A 1 90 ? -5.385 14.232 -8.817 1.00 78.25 90 ALA A CA 1
ATOM 740 C C . ALA A 1 90 ? -4.179 14.482 -7.897 1.00 78.25 90 ALA A C 1
ATOM 742 O O . ALA A 1 90 ? -3.268 15.223 -8.264 1.00 78.25 90 ALA A O 1
ATOM 743 N N . VAL A 1 91 ? -4.152 13.864 -6.715 1.00 82.69 91 VAL A N 1
ATOM 744 C CA . VAL A 1 91 ? -3.032 13.965 -5.773 1.00 82.69 91 VAL A CA 1
ATOM 745 C C . VAL A 1 91 ? -1.826 13.224 -6.327 1.00 82.69 91 VAL A C 1
ATOM 747 O O . VAL A 1 91 ? -0.738 13.796 -6.390 1.00 82.69 91 VAL A O 1
ATOM 750 N N . PHE A 1 92 ? -2.010 11.977 -6.763 1.00 77.94 92 PHE A N 1
ATOM 751 C CA . PHE A 1 92 ? -0.927 11.172 -7.321 1.00 77.94 92 PHE A CA 1
ATOM 752 C C . PHE A 1 92 ? -0.336 11.817 -8.579 1.00 77.94 92 PHE A C 1
ATOM 754 O O . PHE A 1 92 ? 0.884 11.901 -8.706 1.00 77.94 92 PHE A O 1
ATOM 761 N N . GLN A 1 93 ? -1.177 12.365 -9.461 1.00 75.75 93 GLN A N 1
ATOM 762 C CA . GLN A 1 93 ? -0.725 13.048 -10.678 1.00 75.75 93 GLN A CA 1
ATOM 763 C C . GLN A 1 93 ? 0.042 14.356 -10.404 1.00 75.75 93 GLN A C 1
ATOM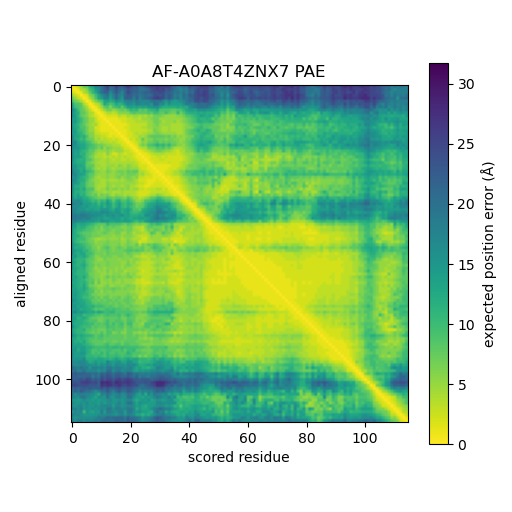 765 O O . GLN A 1 93 ? 0.968 14.694 -11.147 1.00 75.75 93 GLN A O 1
ATOM 770 N N . LYS A 1 94 ? -0.339 15.106 -9.360 1.00 78.06 94 LYS A N 1
ATOM 771 C CA . LYS A 1 94 ? 0.275 16.399 -8.991 1.00 78.06 94 LYS A CA 1
ATOM 772 C C . LYS A 1 94 ? 1.450 16.259 -8.022 1.00 78.06 94 LYS A C 1
ATOM 774 O O . LYS A 1 94 ? 2.163 17.235 -7.777 1.00 78.06 94 LYS A O 1
ATOM 779 N N . SER A 1 95 ? 1.652 15.073 -7.458 1.00 75.19 95 SER A N 1
ATOM 780 C CA . SER A 1 95 ? 2.702 14.818 -6.484 1.00 75.19 95 SER A CA 1
ATOM 781 C C . SER A 1 95 ? 4.095 14.970 -7.103 1.00 75.19 95 SER A C 1
ATOM 783 O O . SER A 1 95 ? 4.481 14.237 -8.010 1.00 75.19 95 SER A O 1
ATOM 785 N N . LYS A 1 96 ? 4.888 15.909 -6.573 1.00 70.56 96 LYS A N 1
ATOM 786 C CA . LYS A 1 96 ? 6.279 16.137 -7.010 1.00 70.56 96 LYS A CA 1
ATOM 787 C C . LYS A 1 96 ? 7.238 15.029 -6.567 1.00 70.56 96 LYS A C 1
ATOM 789 O O . LYS A 1 96 ? 8.304 14.877 -7.157 1.00 70.56 96 LYS A O 1
ATOM 794 N N . TRP A 1 97 ? 6.881 14.293 -5.516 1.00 68.38 97 TRP A N 1
ATOM 795 C CA . TRP A 1 97 ? 7.712 13.241 -4.931 1.00 68.38 97 TRP A CA 1
ATOM 796 C C . TRP A 1 97 ? 7.443 11.864 -5.534 1.00 68.38 97 TRP A C 1
ATOM 798 O O . TRP A 1 97 ? 8.212 10.948 -5.269 1.00 68.38 97 TRP A O 1
ATOM 808 N N . ILE A 1 98 ? 6.406 11.727 -6.369 1.00 66.56 98 ILE A N 1
ATOM 809 C CA . ILE A 1 98 ? 6.175 10.554 -7.214 1.00 66.56 98 ILE A CA 1
ATOM 810 C C . ILE A 1 98 ? 6.860 10.839 -8.550 1.00 66.56 98 ILE A C 1
ATOM 812 O O . ILE A 1 98 ? 6.308 11.503 -9.429 1.00 66.56 98 ILE A O 1
ATOM 816 N N . PRO A 1 99 ? 8.124 10.431 -8.702 1.00 56.31 99 PRO A N 1
ATOM 817 C CA . PRO A 1 99 ? 8.921 10.759 -9.856 1.00 56.31 99 PRO A CA 1
ATOM 818 C C . PRO A 1 99 ? 8.380 9.970 -11.039 1.00 56.31 99 PRO A C 1
ATOM 820 O O . PRO A 1 99 ? 8.345 8.742 -11.007 1.00 56.31 99 PRO A O 1
ATOM 823 N N . LYS A 1 100 ? 8.045 10.675 -12.118 1.00 54.88 100 LYS A N 1
ATOM 824 C CA . LYS A 1 100 ? 7.596 10.041 -13.363 1.00 54.88 100 LYS A CA 1
ATOM 825 C C . LYS A 1 100 ? 8.631 9.040 -13.911 1.00 54.88 100 LYS A C 1
ATOM 827 O O . LYS A 1 100 ? 8.244 8.071 -14.549 1.00 54.88 100 LYS A O 1
ATOM 832 N N . ASN A 1 101 ? 9.924 9.247 -13.601 1.00 50.12 101 ASN A N 1
ATOM 833 C CA . ASN A 1 101 ? 11.044 8.515 -14.209 1.00 50.12 101 ASN A CA 1
ATOM 834 C C . ASN A 1 101 ? 12.171 8.062 -13.234 1.00 50.12 101 ASN A C 1
ATOM 836 O O . ASN A 1 101 ? 13.210 7.628 -13.721 1.00 50.12 101 ASN A O 1
ATOM 840 N N . ARG A 1 102 ? 12.067 8.214 -11.896 1.00 43.53 102 ARG A N 1
ATOM 841 C CA . ARG A 1 102 ? 13.219 7.972 -10.968 1.00 43.53 102 ARG A CA 1
ATOM 842 C C . ARG A 1 102 ? 13.232 6.644 -10.211 1.00 43.53 102 ARG A C 1
ATOM 844 O O . ARG A 1 102 ? 14.188 6.400 -9.485 1.00 43.53 102 ARG A O 1
ATOM 851 N N . TRP A 1 103 ? 12.233 5.790 -10.356 1.00 51.00 103 TRP A N 1
ATOM 852 C CA . TRP A 1 103 ? 12.299 4.474 -9.726 1.00 51.00 103 TRP A CA 1
ATOM 853 C C . TRP A 1 103 ? 12.829 3.477 -10.755 1.00 51.00 103 TRP A C 1
ATOM 855 O O . TRP A 1 103 ? 12.343 3.439 -11.884 1.00 51.00 103 TRP A O 1
ATOM 865 N N . ILE A 1 104 ? 13.808 2.652 -10.367 1.00 49.84 104 ILE A N 1
ATOM 866 C CA . ILE A 1 104 ? 14.146 1.414 -11.103 1.00 49.84 104 ILE A CA 1
ATOM 867 C C . ILE A 1 104 ? 12.871 0.553 -11.245 1.00 49.84 104 ILE A C 1
ATOM 869 O O . ILE A 1 104 ? 12.680 -0.181 -12.213 1.00 49.84 104 ILE A O 1
ATOM 873 N N . THR A 1 105 ? 11.966 0.728 -10.284 1.00 52.78 105 THR A N 1
ATOM 874 C CA . THR A 1 105 ? 10.662 0.108 -10.135 1.00 52.78 105 THR A CA 1
ATOM 875 C C . THR A 1 105 ? 9.586 0.803 -10.982 1.00 52.78 105 THR A C 1
ATOM 877 O O . THR A 1 105 ? 9.230 1.955 -10.741 1.00 52.78 105 THR A O 1
ATOM 880 N N . ARG A 1 106 ? 9.016 0.107 -11.974 1.00 57.06 106 ARG A N 1
ATOM 881 C CA . ARG A 1 106 ? 7.887 0.635 -12.772 1.00 57.06 106 ARG A CA 1
ATOM 882 C C . ARG A 1 106 ? 6.643 0.795 -11.898 1.00 57.06 106 ARG A C 1
ATOM 884 O O . ARG A 1 106 ? 6.217 -0.185 -11.294 1.00 57.06 106 ARG A O 1
ATOM 891 N N . LEU A 1 107 ? 6.050 1.988 -11.864 1.00 62.06 107 LEU A N 1
ATOM 892 C CA . LEU A 1 107 ? 4.841 2.275 -11.089 1.00 62.06 107 LEU A CA 1
ATOM 893 C C . LEU A 1 107 ? 3.586 2.184 -11.971 1.00 62.06 107 LEU A C 1
ATOM 895 O O . LEU A 1 107 ? 3.439 2.953 -12.920 1.00 62.06 107 LEU A O 1
ATOM 899 N N . LEU A 1 108 ? 2.667 1.279 -11.631 1.00 61.84 108 LEU A N 1
ATOM 900 C CA . LEU A 1 108 ? 1.337 1.188 -12.234 1.00 61.84 108 LEU A CA 1
ATOM 901 C C . LEU A 1 108 ? 0.268 1.497 -11.184 1.00 61.84 108 LEU A C 1
ATOM 903 O O . LEU A 1 108 ? 0.096 0.762 -10.215 1.00 61.84 108 LEU A O 1
ATOM 907 N N . LEU A 1 109 ? -0.459 2.585 -11.399 1.00 62.47 109 LEU A N 1
ATOM 908 C CA . LEU A 1 109 ? -1.517 3.064 -10.522 1.00 62.47 109 LEU A CA 1
ATOM 909 C C . LEU A 1 109 ? -2.860 2.872 -11.227 1.00 62.47 109 LEU A C 1
ATOM 911 O O . LEU A 1 109 ? -3.087 3.479 -12.270 1.00 62.47 109 LEU A O 1
ATOM 915 N N . LEU A 1 110 ? -3.727 2.015 -10.684 1.00 64.94 110 LEU A N 1
ATOM 916 C CA . LEU A 1 110 ? -5.065 1.788 -11.234 1.00 64.94 110 LEU A CA 1
ATOM 917 C C . LEU A 1 110 ? -6.143 2.405 -10.344 1.00 64.94 110 LEU A C 1
ATOM 919 O O . LEU A 1 110 ? -6.150 2.218 -9.125 1.00 64.94 110 LEU A O 1
ATOM 923 N N . GLU A 1 111 ? -7.074 3.093 -10.994 1.00 57.03 111 GLU A N 1
ATOM 924 C CA . GLU A 1 111 ? -8.293 3.623 -10.394 1.00 57.03 111 GLU A CA 1
ATOM 925 C C . GLU A 1 111 ? -9.222 2.479 -9.955 1.00 57.03 111 GLU A C 1
ATOM 927 O O . GLU A 1 111 ? -9.488 1.546 -10.721 1.00 57.03 111 GLU A O 1
ATOM 932 N N . ARG A 1 112 ? -9.763 2.564 -8.735 1.00 58.34 112 ARG A N 1
ATOM 933 C CA . ARG A 1 112 ? -10.906 1.751 -8.313 1.00 58.34 112 ARG A CA 1
ATOM 934 C C . ARG A 1 112 ? -12.204 2.514 -8.585 1.00 58.34 112 ARG A C 1
ATOM 936 O O . ARG A 1 112 ? -12.499 3.482 -7.892 1.00 58.34 112 ARG A O 1
ATOM 943 N N . LYS A 1 113 ? -13.007 2.029 -9.536 1.00 54.66 113 LYS A N 1
ATOM 944 C CA . LYS A 1 113 ? -14.398 2.472 -9.719 1.00 54.66 113 LYS A CA 1
ATOM 945 C C . LYS A 1 113 ? -15.311 1.641 -8.824 1.00 54.66 113 LYS A C 1
ATOM 947 O O . LYS A 1 113 ? -15.364 0.425 -8.988 1.00 54.66 113 LYS A O 1
ATOM 952 N N . MET A 1 114 ? -15.987 2.279 -7.872 1.00 52.34 114 MET A N 1
ATOM 953 C CA . MET A 1 114 ? -17.094 1.652 -7.144 1.00 52.34 114 MET A CA 1
ATOM 954 C C . MET A 1 114 ? -18.375 1.910 -7.946 1.00 52.34 114 MET A C 1
ATOM 956 O O . MET A 1 114 ? -18.649 3.066 -8.270 1.00 52.34 114 MET A O 1
ATOM 960 N N . GLN A 1 115 ? -19.067 0.842 -8.352 1.00 45.62 115 GLN A N 1
ATOM 961 C CA . GLN A 1 115 ? -20.411 0.917 -8.939 1.00 45.62 115 GLN A CA 1
ATOM 962 C C . GLN A 1 115 ? -21.463 0.979 -7.838 1.00 45.62 115 GLN A C 1
ATOM 964 O O . GLN A 1 115 ? -21.233 0.344 -6.784 1.00 45.62 115 GLN A O 1
#

Mean predicted aligned error: 9.1 Å

Foldseek 3Di:
DPDDDDDQDPPPVSVVVVVVPFDKDFDDDPNDTQKMKTWDDDPCCLAETEIEIDGDDPVSVVVRVVVSVVVCVVSNYQEYEYEYAPVCPVVCVPDPVNDPPPDSYHYHYDHDDDD

Solvent-accessible surface area (backbone atoms only — not comparable to full-atom values): 6884 Å² total; per-residue (Å²): 135,84,82,84,75,74,90,73,67,82,47,71,71,50,48,60,60,47,51,79,83,46,53,66,48,77,44,74,53,98,93,38,78,48,21,38,33,46,44,61,89,50,102,54,50,54,49,38,33,39,38,38,56,49,53,86,45,71,68,38,44,52,51,53,51,53,51,52,51,55,51,25,56,78,54,62,21,49,21,37,37,43,36,38,59,51,92,49,48,69,54,63,75,67,36,83,85,59,55,94,80,75,55,90,36,49,79,46,78,44,75,47,84,85,131

Radius of gyration: 14.14 Å; Cα contacts (8 Å, |Δi|>4): 153; chains: 1; bounding box: 35×33×34 Å

Secondary structure (DSSP, 8-state):
-PPP------SHHHHHHHTTT-EEEEEEETTEEEEEEEEPPPS-TTTEEEEEEEESSHHHHHHHHHHHHHHHHHTT-SEEEEEEEGGGHHHHHH-TTS-SS--SSEEEEEEE---

pLDDT: mean 72.38, std 13.63, range [30.12, 87.56]

Nearest PDB structures (foldseek):
  2ge3-assembly1_B  TM=6.406E-01  e=1.429E-02  Agrobacterium tumefaciens
  5wif-assembly1_B  TM=5.450E-01  e=4.950E-01  Yersinia pestis
  4r9m-assembly1_C  TM=5.702E-01  e=6.050E-01  Escherichia coli K-12
  8dgc-assembly1_H  TM=4.059E-01  e=1.263E+00  Escherichia phage PhiV-1
  8apo-assembly1_Bk  TM=4.381E-01  e=9.394E+00  Polytomella magna